Protein AF-A0A2P6RPQ6-F1 (afdb_monomer)

Foldseek 3Di:
DDDDPDCPPLVVPQDPVNLVLQLVVLVPDPFAPDSPQKDWAWDDDDPFKTKTWIWGQGPVNPDTAIKMKIFGDPPCVVPDDPVLVVLQVQLCLVVVNDWHFSADDPGTTITHDDPDDDDDPVLCPPPVSVVVVVVSVVVVVPDPGPDDPDDDDPD

Organism: Rosa chinensis (NCBI:txid74649)

InterPro domains:
  IPR011009 Protein kinase-like domain superfamily [SSF56112] (11-148)

Structure (mmCIF, N/CA/C/O backbone):
data_AF-A0A2P6RPQ6-F1
#
_entry.id   AF-A0A2P6RPQ6-F1
#
loop_
_atom_site.group_PDB
_atom_site.id
_atom_site.type_symbol
_atom_site.label_atom_id
_atom_site.label_alt_id
_atom_site.label_comp_id
_atom_site.label_asym_id
_atom_site.label_entity_id
_atom_site.label_seq_id
_atom_site.pdbx_PDB_ins_code
_atom_site.Cartn_x
_atom_site.Cartn_y
_atom_site.Cartn_z
_atom_site.occupancy
_atom_site.B_iso_or_equiv
_atom_site.auth_seq_id
_atom_site.auth_comp_id
_atom_site.auth_asym_id
_atom_site.auth_atom_id
_atom_site.pdbx_PDB_model_num
ATOM 1 N N . MET A 1 1 ? 6.030 -28.307 32.147 1.00 33.81 1 MET A N 1
ATOM 2 C CA . MET A 1 1 ? 5.892 -26.840 32.269 1.00 33.81 1 MET A CA 1
ATOM 3 C C . MET A 1 1 ? 6.563 -26.222 31.054 1.00 33.81 1 MET A C 1
ATOM 5 O O . MET A 1 1 ? 7.776 -26.083 31.042 1.00 33.81 1 MET A O 1
ATOM 9 N N . GLY A 1 2 ? 5.801 -26.020 29.977 1.00 34.59 2 GLY A N 1
ATOM 10 C CA . GLY A 1 2 ? 6.305 -25.429 28.736 1.00 34.59 2 GLY A CA 1
ATOM 11 C C . GLY A 1 2 ? 6.221 -23.913 28.833 1.00 34.59 2 GLY A C 1
ATOM 12 O O . GLY A 1 2 ? 5.172 -23.387 29.195 1.00 34.59 2 GLY A O 1
ATOM 13 N N . ALA A 1 3 ? 7.338 -23.238 28.580 1.00 37.66 3 ALA A N 1
ATOM 14 C CA . ALA A 1 3 ? 7.451 -21.792 28.646 1.00 37.66 3 ALA A 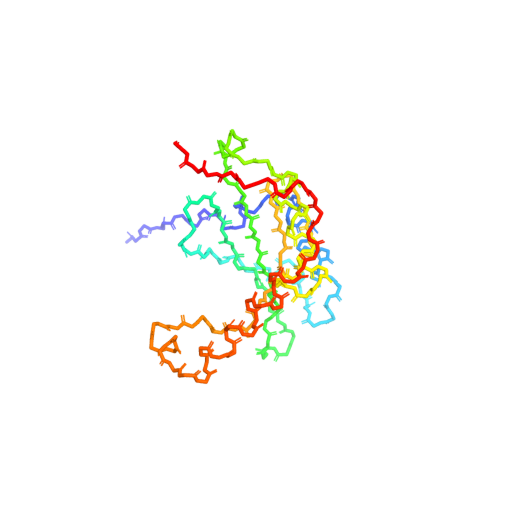CA 1
ATOM 15 C C . ALA A 1 3 ? 6.458 -21.121 27.683 1.00 37.66 3 ALA A C 1
ATOM 17 O O . ALA A 1 3 ? 6.487 -21.363 26.476 1.00 37.66 3 ALA A O 1
ATOM 18 N N . MET A 1 4 ? 5.592 -20.270 28.238 1.00 40.34 4 MET A N 1
ATOM 19 C CA . MET A 1 4 ? 4.823 -19.291 27.481 1.00 40.34 4 MET A CA 1
ATOM 20 C C . MET A 1 4 ? 5.811 -18.283 26.898 1.00 40.34 4 MET A C 1
ATOM 22 O O . MET A 1 4 ? 6.351 -17.441 27.613 1.00 40.34 4 MET A O 1
ATOM 26 N N . VAL A 1 5 ? 6.095 -18.395 25.603 1.00 35.94 5 VAL A N 1
ATOM 27 C CA . VAL A 1 5 ? 6.778 -17.325 24.879 1.00 35.94 5 VAL A CA 1
ATOM 28 C C . VAL A 1 5 ? 5.739 -16.231 24.673 1.00 35.94 5 VAL A C 1
ATOM 30 O O . VAL A 1 5 ? 4.792 -16.412 23.910 1.00 35.94 5 VAL A O 1
ATOM 33 N N . ASN A 1 6 ? 5.899 -15.147 25.434 1.00 34.94 6 ASN A N 1
ATOM 34 C CA . ASN A 1 6 ? 5.069 -13.948 25.433 1.00 34.94 6 ASN A CA 1
ATOM 35 C C . ASN A 1 6 ? 4.595 -13.574 24.024 1.00 34.94 6 ASN A C 1
ATOM 37 O O . ASN A 1 6 ? 5.398 -13.220 23.157 1.00 34.94 6 ASN A O 1
ATOM 41 N N . SER A 1 7 ? 3.275 -13.575 23.833 1.00 40.56 7 SER A N 1
ATOM 42 C CA . SER A 1 7 ? 2.623 -12.717 22.855 1.00 40.56 7 SER A CA 1
ATOM 4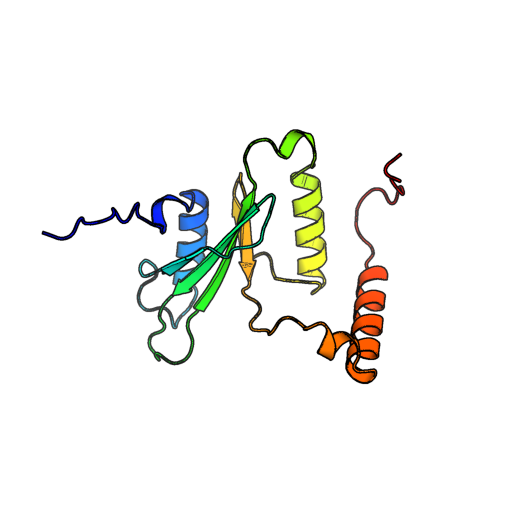3 C C . SER A 1 7 ? 2.869 -11.272 23.287 1.00 40.56 7 SER A C 1
ATOM 45 O O . SER A 1 7 ? 2.058 -10.680 23.991 1.00 40.56 7 SER A O 1
ATOM 47 N N . ILE A 1 8 ? 4.018 -10.705 22.919 1.00 43.06 8 ILE A N 1
ATOM 48 C CA . ILE A 1 8 ? 4.088 -9.251 22.770 1.00 43.06 8 ILE A CA 1
ATOM 49 C C . ILE A 1 8 ? 2.986 -8.945 21.761 1.00 43.06 8 ILE A C 1
ATOM 51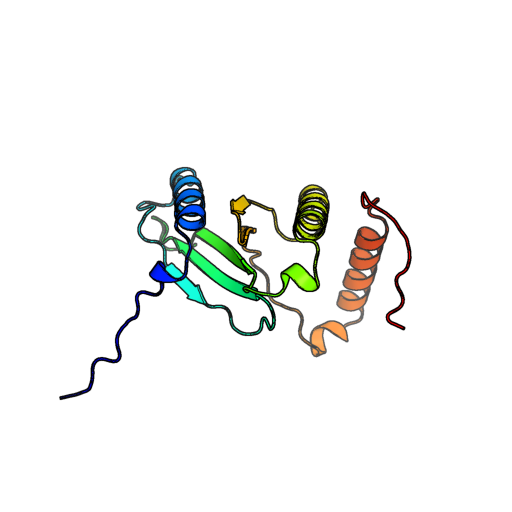 O O . ILE A 1 8 ? 3.027 -9.473 20.642 1.00 43.06 8 ILE A O 1
ATOM 55 N N . ASP A 1 9 ? 1.944 -8.264 22.226 1.00 53.91 9 ASP A N 1
ATOM 56 C CA . ASP A 1 9 ? 0.683 -8.146 21.518 1.00 53.91 9 ASP A CA 1
ATOM 57 C C . ASP A 1 9 ? 0.986 -7.567 20.136 1.00 53.91 9 ASP A C 1
ATOM 59 O O . ASP A 1 9 ? 1.575 -6.495 20.009 1.00 53.91 9 ASP A O 1
ATOM 63 N N . LYS A 1 10 ? 0.707 -8.316 19.064 1.00 53.38 10 LYS A N 1
ATOM 64 C CA . LYS A 1 10 ? 1.073 -7.871 17.703 1.00 53.38 10 LYS A CA 1
ATOM 65 C C . LYS A 1 10 ? 0.371 -6.559 17.346 1.00 53.38 10 LYS A C 1
ATOM 67 O O . LYS A 1 10 ? 0.830 -5.854 16.450 1.00 53.38 10 LYS A O 1
ATOM 72 N N . ASP A 1 11 ? -0.707 -6.254 18.063 1.00 60.78 11 ASP A N 1
ATOM 73 C CA . ASP A 1 11 ? -1.439 -5.001 18.012 1.00 60.78 11 ASP A CA 1
ATOM 74 C C . ASP A 1 11 ? -0.624 -3.798 18.536 1.00 60.78 11 ASP A C 1
ATOM 76 O O . ASP A 1 11 ? -0.804 -2.684 18.050 1.00 60.78 11 ASP A O 1
ATOM 80 N N . ASP A 1 12 ? 0.342 -3.982 19.442 1.00 70.50 12 ASP A N 1
ATOM 81 C CA . ASP A 1 12 ? 1.170 -2.882 19.979 1.00 70.50 12 ASP A CA 1
ATOM 82 C C . ASP A 1 12 ? 2.153 -2.304 18.951 1.00 70.50 12 ASP A C 1
ATOM 84 O O . ASP A 1 12 ? 2.683 -1.209 19.130 1.00 70.50 12 ASP A O 1
ATOM 88 N N . ARG A 1 13 ? 2.391 -3.017 17.843 1.00 81.62 13 ARG A N 1
ATOM 89 C CA . ARG A 1 13 ? 3.275 -2.555 16.760 1.00 81.62 13 ARG A CA 1
ATOM 90 C C . ARG A 1 13 ? 2.594 -1.602 15.785 1.00 81.62 13 ARG A C 1
ATOM 92 O O . ARG A 1 13 ? 3.278 -0.997 14.965 1.00 81.62 13 ARG A O 1
ATOM 99 N N . ILE A 1 14 ? 1.268 -1.485 15.839 1.00 88.88 14 ILE A N 1
ATOM 100 C CA . ILE A 1 14 ? 0.516 -0.556 14.998 1.00 88.88 14 ILE A CA 1
ATOM 101 C C . ILE A 1 14 ? 0.333 0.756 15.778 1.00 88.88 14 ILE A C 1
ATOM 103 O O . ILE A 1 14 ? -0.299 0.739 16.835 1.00 88.88 14 ILE A O 1
ATOM 107 N N . PRO A 1 15 ? 0.850 1.900 15.283 1.00 90.69 15 PRO A N 1
ATOM 108 C CA . PRO A 1 15 ? 0.689 3.192 15.942 1.00 90.69 15 PRO A CA 1
ATOM 109 C C . PRO A 1 15 ? -0.781 3.549 16.159 1.00 90.69 15 PRO A C 1
ATOM 111 O O . PRO A 1 15 ? -1.649 3.171 15.366 1.00 90.69 15 PRO A O 1
ATOM 114 N N . LYS A 1 16 ? -1.064 4.320 17.210 1.00 92.00 16 LYS A N 1
ATOM 115 C CA . LYS A 1 16 ? -2.430 4.713 17.578 1.00 92.00 16 LYS A CA 1
ATOM 116 C C . LYS A 1 16 ? -3.162 5.398 16.419 1.00 92.00 16 LYS A C 1
ATOM 118 O O . LYS A 1 16 ? -4.307 5.064 16.135 1.00 92.00 16 LYS A O 1
ATOM 123 N N . GLU A 1 17 ? -2.482 6.287 15.708 1.00 92.75 17 GLU A N 1
ATOM 124 C CA . GLU A 1 17 ? -3.003 7.020 14.553 1.00 92.75 17 GLU A CA 1
ATOM 125 C C . GLU A 1 17 ? -3.401 6.067 13.418 1.00 92.75 17 GLU A C 1
ATOM 127 O O . GLU A 1 17 ? -4.425 6.248 12.760 1.00 92.75 17 GLU A O 1
ATOM 132 N N . ALA A 1 18 ? -2.618 5.004 13.207 1.00 94.00 18 ALA A N 1
ATOM 133 C CA . ALA A 1 18 ? -2.962 3.968 12.244 1.00 94.00 18 ALA A CA 1
ATOM 134 C C . ALA A 1 18 ? -4.193 3.176 12.712 1.00 94.00 18 ALA A C 1
ATOM 136 O O . ALA A 1 18 ? -5.094 2.944 11.908 1.00 94.00 18 ALA A O 1
ATOM 137 N N . LYS A 1 19 ? -4.295 2.825 14.004 1.00 93.31 19 LYS A N 1
ATOM 138 C CA . LYS A 1 19 ? -5.484 2.149 14.561 1.00 93.31 19 LYS A CA 1
ATOM 139 C C . LYS A 1 19 ? -6.760 2.974 14.379 1.00 93.31 19 LYS A C 1
ATOM 141 O O . LYS A 1 19 ? -7.781 2.411 13.997 1.00 93.31 19 LYS A O 1
ATOM 146 N N . GLU A 1 20 ? -6.704 4.289 14.575 1.00 94.12 20 GLU A N 1
ATOM 147 C CA . GLU A 1 20 ? -7.847 5.192 14.363 1.00 94.12 20 GLU A CA 1
ATOM 148 C C . GLU A 1 20 ? -8.329 5.173 12.901 1.00 94.12 20 GLU A C 1
ATOM 150 O O . GLU A 1 20 ? -9.531 5.074 12.632 1.00 94.12 20 GLU A O 1
ATOM 155 N N . ILE A 1 21 ? -7.398 5.180 11.939 1.00 95.75 21 ILE A N 1
ATOM 156 C CA . ILE A 1 21 ? -7.716 5.041 10.509 1.00 95.75 21 ILE A CA 1
ATOM 157 C C . ILE A 1 21 ? -8.349 3.674 10.228 1.00 95.75 21 ILE A C 1
ATOM 159 O O . ILE A 1 21 ? -9.380 3.597 9.560 1.00 95.75 21 ILE A O 1
ATOM 163 N N . LEU A 1 22 ? -7.754 2.596 10.741 1.00 95.31 22 LEU A N 1
ATOM 164 C CA . LEU A 1 22 ? -8.234 1.226 10.544 1.00 95.31 22 LEU A CA 1
ATOM 165 C C . LEU A 1 22 ? -9.652 1.040 11.105 1.00 95.31 22 LEU A C 1
ATOM 167 O O . LEU A 1 22 ? -10.506 0.474 10.425 1.00 95.31 22 LEU A O 1
ATOM 171 N N . GLN A 1 23 ? -9.930 1.577 12.293 1.00 93.50 23 GLN A N 1
ATOM 172 C CA . GLN A 1 23 ? -11.265 1.571 12.894 1.00 93.50 23 GLN A CA 1
ATOM 173 C C . GLN A 1 23 ? -12.270 2.359 12.045 1.00 93.50 23 GLN A C 1
ATOM 175 O O . GLN A 1 23 ? -13.361 1.862 11.773 1.00 93.50 23 GLN A O 1
ATOM 180 N N . SER A 1 24 ? -11.898 3.554 11.574 1.00 94.50 24 SER A N 1
ATOM 181 C CA . SER A 1 24 ? -12.737 4.385 10.696 1.00 94.50 24 SER A CA 1
ATOM 182 C C . SER A 1 24 ? -13.034 3.726 9.342 1.00 94.50 24 SER A C 1
ATOM 184 O O . SER A 1 24 ? -14.095 3.944 8.758 1.00 94.50 24 SER A O 1
ATOM 186 N N . LEU A 1 25 ? -12.111 2.916 8.816 1.00 94.06 25 LEU A N 1
ATOM 187 C CA . LEU A 1 25 ? -12.338 2.124 7.605 1.00 94.06 25 LEU A CA 1
ATOM 188 C C . LEU A 1 25 ? -13.280 0.950 7.878 1.00 94.06 25 LEU A C 1
ATOM 190 O O . LEU A 1 25 ? -14.232 0.745 7.128 1.00 94.06 25 LEU A O 1
ATOM 194 N N . ALA A 1 26 ? -13.042 0.217 8.966 1.00 91.81 26 ALA A N 1
ATOM 195 C CA . ALA A 1 26 ? -13.831 -0.951 9.330 1.00 91.81 26 ALA A CA 1
ATOM 196 C C . ALA A 1 26 ? -15.304 -0.609 9.591 1.00 91.81 26 ALA A C 1
ATOM 198 O O . ALA A 1 26 ? -16.184 -1.334 9.138 1.00 91.81 26 ALA A O 1
ATOM 199 N N . THR A 1 27 ? -15.586 0.525 10.239 1.00 92.31 27 THR A N 1
ATOM 200 C CA . THR A 1 27 ? -16.960 0.987 10.512 1.00 92.31 27 THR A CA 1
ATOM 201 C C . THR A 1 27 ? -17.735 1.385 9.256 1.00 92.31 27 THR A C 1
ATOM 203 O O . THR A 1 27 ? -18.963 1.407 9.282 1.00 92.31 27 THR A O 1
ATOM 206 N N . LYS A 1 28 ? -17.049 1.685 8.145 1.00 91.69 28 LYS A N 1
ATOM 207 C CA . LYS A 1 28 ? -17.684 1.990 6.851 1.00 91.69 28 LYS A CA 1
ATOM 208 C C . LYS A 1 28 ? -18.056 0.738 6.059 1.00 91.69 28 LYS A C 1
ATOM 210 O O . LYS A 1 28 ? -18.783 0.847 5.075 1.00 91.69 28 LYS A O 1
ATOM 215 N N . TRP A 1 29 ? -17.542 -0.435 6.427 1.00 89.50 29 TRP A N 1
ATOM 216 C CA . TRP A 1 29 ? -17.853 -1.680 5.734 1.00 89.50 29 TRP A CA 1
ATOM 217 C C . TRP A 1 29 ? -19.033 -2.386 6.393 1.00 89.50 29 TRP A C 1
ATOM 219 O O . TRP A 1 29 ? -18.915 -2.922 7.488 1.00 89.50 29 TRP A O 1
ATOM 229 N N . GLU A 1 30 ? -20.146 -2.473 5.669 1.00 85.88 30 GLU A N 1
ATOM 230 C CA . GLU A 1 30 ? -21.390 -3.107 6.135 1.00 85.88 30 GLU A CA 1
ATOM 231 C C . GLU A 1 30 ? -21.216 -4.573 6.564 1.00 85.88 30 GLU A C 1
ATOM 233 O O . GLU A 1 30 ? -21.966 -5.084 7.389 1.00 85.88 30 GLU A O 1
ATOM 238 N N . ASN A 1 31 ? -20.223 -5.267 6.001 1.00 86.44 31 ASN A N 1
ATOM 239 C CA . ASN A 1 31 ? -19.982 -6.685 6.248 1.00 86.44 31 ASN A CA 1
ATOM 240 C C . ASN A 1 31 ? -18.957 -6.973 7.356 1.00 86.44 31 ASN A C 1
ATOM 242 O O . ASN A 1 31 ? -18.624 -8.141 7.563 1.00 86.44 31 ASN A O 1
ATOM 246 N N . VAL A 1 32 ? -18.451 -5.953 8.057 1.00 86.31 32 VAL A N 1
ATOM 247 C CA . VAL A 1 32 ? -17.596 -6.123 9.241 1.00 86.31 32 VAL A CA 1
ATOM 248 C C . VAL A 1 32 ? -18.456 -5.971 10.491 1.00 86.31 32 VAL A C 1
ATOM 250 O O . VAL A 1 32 ? -18.931 -4.885 10.798 1.00 86.31 32 VAL A O 1
ATOM 253 N N . GLY A 1 33 ? -18.672 -7.080 11.205 1.00 81.50 33 GLY A N 1
ATOM 254 C CA . GLY A 1 33 ? -19.518 -7.093 12.405 1.00 81.50 33 GLY A CA 1
ATOM 255 C C . GLY A 1 33 ? -18.855 -6.459 13.630 1.00 81.50 33 GLY A C 1
ATOM 256 O O . GLY A 1 33 ? -19.534 -5.832 14.435 1.00 81.50 33 GLY A O 1
ATOM 257 N N . ASP A 1 34 ? -17.534 -6.598 13.751 1.00 85.69 34 ASP A N 1
ATOM 258 C CA . ASP A 1 34 ? -16.738 -6.011 14.828 1.00 85.69 34 ASP A CA 1
ATOM 259 C C . ASP A 1 34 ? -15.519 -5.294 14.236 1.00 85.69 34 ASP A C 1
ATOM 261 O O . ASP A 1 34 ? -14.611 -5.919 13.681 1.00 85.69 34 ASP A O 1
ATOM 265 N N . SER A 1 35 ? -15.506 -3.963 14.344 1.00 85.88 35 SER A N 1
ATOM 266 C CA . SER A 1 35 ? -14.419 -3.119 13.841 1.00 85.88 35 SER A CA 1
ATOM 267 C C . SER A 1 35 ? -13.124 -3.264 14.646 1.00 85.88 35 SER A C 1
ATOM 269 O O . SER A 1 35 ? -12.054 -2.915 14.142 1.00 85.88 35 SER A O 1
ATOM 271 N N . THR A 1 36 ? -13.206 -3.801 15.866 1.00 85.38 36 THR A N 1
ATOM 272 C CA . THR A 1 36 ? -12.075 -4.000 16.780 1.00 85.38 36 THR A CA 1
ATOM 273 C C . THR A 1 36 ? -11.435 -5.382 16.645 1.00 85.38 36 THR A C 1
ATOM 275 O O . THR A 1 36 ? -10.270 -5.541 16.999 1.00 85.38 36 THR A O 1
ATOM 278 N N . ALA A 1 37 ? -12.131 -6.354 16.042 1.00 86.25 37 ALA A N 1
ATOM 279 C CA . ALA A 1 37 ? -11.648 -7.717 15.793 1.00 86.25 37 ALA A CA 1
ATOM 280 C C . ALA A 1 37 ? -10.629 -7.810 14.634 1.00 86.25 37 ALA A C 1
ATOM 282 O O . ALA A 1 37 ? -10.693 -8.711 13.790 1.00 86.25 37 ALA A O 1
ATOM 283 N N . LEU A 1 38 ? -9.697 -6.859 14.565 1.00 88.44 38 LEU A N 1
ATOM 284 C CA . LEU A 1 38 ? -8.664 -6.803 13.540 1.00 88.44 38 LEU A CA 1
ATOM 285 C C . LEU A 1 38 ? -7.538 -7.806 13.831 1.00 88.44 38 LEU A C 1
ATOM 287 O O . LEU A 1 38 ? -7.095 -7.980 14.962 1.00 88.44 38 LEU A O 1
ATOM 291 N N . GLN A 1 39 ? -7.045 -8.464 12.789 1.00 90.81 39 GLN A N 1
ATOM 292 C CA . GLN A 1 39 ? -5.911 -9.380 12.858 1.00 90.81 39 GLN A CA 1
ATOM 293 C C . GLN A 1 39 ? -4.700 -8.731 12.196 1.00 90.81 39 GLN A C 1
ATOM 295 O O . GLN A 1 39 ? -4.762 -8.375 11.019 1.00 90.81 39 GLN A O 1
ATOM 300 N N . VAL A 1 40 ? -3.595 -8.624 12.935 1.00 92.31 40 VAL A N 1
ATOM 301 C CA . VAL A 1 40 ? -2.335 -8.040 12.453 1.00 92.31 40 VAL A CA 1
ATOM 302 C C . VAL A 1 40 ? -1.374 -9.144 12.010 1.00 92.31 40 VAL A C 1
ATOM 304 O O . VAL A 1 40 ? -0.939 -9.975 12.815 1.00 92.31 40 VAL A O 1
ATOM 307 N N . ILE A 1 41 ? -1.012 -9.153 10.727 1.00 91.56 41 ILE A N 1
ATOM 308 C CA . ILE A 1 41 ? -0.138 -10.167 10.128 1.00 91.56 41 ILE A CA 1
ATOM 309 C C . ILE A 1 41 ? 1.102 -9.483 9.537 1.00 91.56 41 ILE A C 1
ATOM 311 O O . ILE A 1 41 ? 1.003 -8.826 8.502 1.00 91.56 41 ILE A O 1
ATOM 315 N N . PRO A 1 42 ? 2.289 -9.639 10.150 1.00 89.94 42 PRO A N 1
ATOM 316 C CA . PRO A 1 42 ? 3.526 -9.096 9.598 1.00 89.94 42 PRO A CA 1
ATOM 317 C C . PRO A 1 42 ? 3.885 -9.757 8.262 1.00 89.94 42 PRO A C 1
ATOM 319 O O . PRO A 1 42 ? 3.944 -10.987 8.169 1.00 89.94 42 PRO A O 1
ATOM 322 N N . LEU A 1 43 ? 4.186 -8.946 7.250 1.00 86.69 43 LEU A N 1
ATOM 323 C CA . LEU A 1 43 ? 4.717 -9.394 5.967 1.00 86.69 43 LEU A CA 1
ATOM 324 C C . LEU A 1 43 ? 6.246 -9.272 5.989 1.00 86.69 43 LEU A C 1
ATOM 326 O O . LEU A 1 43 ? 6.804 -8.208 6.251 1.00 86.69 43 LEU A O 1
ATOM 330 N N . LYS A 1 44 ? 6.942 -10.384 5.739 1.00 76.69 44 LYS A N 1
ATOM 331 C CA . LYS A 1 44 ? 8.412 -10.421 5.682 1.00 76.69 44 LYS A CA 1
ATOM 332 C C . LYS A 1 44 ? 8.911 -9.951 4.312 1.00 76.69 44 LYS A C 1
ATOM 334 O O . LYS A 1 44 ? 8.233 -10.164 3.312 1.00 76.69 44 LYS A O 1
ATOM 339 N N . GLY A 1 45 ? 10.128 -9.403 4.263 1.00 65.06 45 GLY A N 1
ATOM 340 C CA . GLY A 1 45 ? 10.850 -9.143 3.007 1.00 65.06 45 GLY A CA 1
ATOM 341 C C . GLY A 1 45 ? 11.070 -7.672 2.647 1.00 65.06 45 GLY A C 1
ATOM 342 O O . GLY A 1 45 ? 11.653 -7.396 1.604 1.00 65.06 45 GLY A O 1
ATOM 343 N N . ALA A 1 46 ? 10.654 -6.729 3.492 1.00 59.69 46 ALA A N 1
ATOM 344 C CA . ALA A 1 46 ? 10.989 -5.318 3.325 1.00 59.69 46 ALA A CA 1
ATOM 345 C C . ALA A 1 46 ? 12.265 -4.976 4.119 1.00 59.69 46 ALA A C 1
ATOM 347 O O . ALA A 1 46 ? 12.373 -5.330 5.290 1.00 59.69 46 ALA A O 1
ATOM 348 N N . MET A 1 47 ? 13.242 -4.329 3.470 1.00 59.22 47 MET A N 1
ATOM 349 C CA . MET A 1 47 ? 14.523 -3.966 4.104 1.00 59.22 47 MET A CA 1
ATOM 350 C C . MET A 1 47 ? 14.445 -2.653 4.898 1.00 59.22 47 MET A C 1
ATOM 352 O O . MET A 1 47 ? 15.140 -2.505 5.894 1.00 59.22 47 MET A O 1
ATOM 356 N N . THR A 1 48 ? 13.606 -1.711 4.461 1.00 65.12 48 THR A N 1
ATOM 357 C CA . THR A 1 48 ? 13.526 -0.338 5.002 1.00 65.12 48 THR A CA 1
ATOM 358 C C . THR A 1 48 ? 12.191 -0.009 5.675 1.00 65.12 48 THR A C 1
ATOM 360 O O . THR A 1 48 ? 12.078 1.010 6.351 1.00 65.12 48 THR A O 1
ATOM 36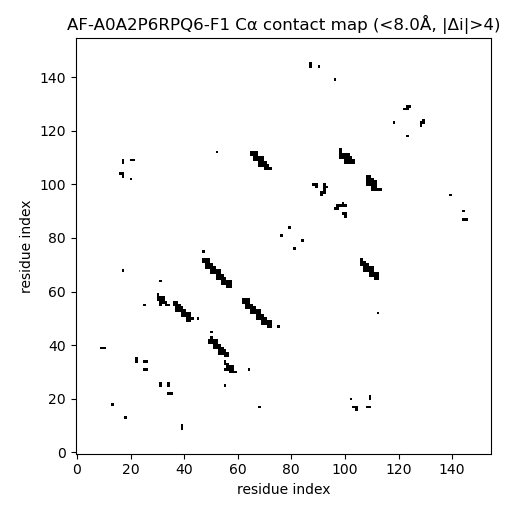3 N N . ASN A 1 49 ? 11.183 -0.868 5.496 1.00 75.38 49 ASN A N 1
ATOM 364 C CA . ASN A 1 49 ? 9.803 -0.637 5.917 1.00 75.38 49 ASN A CA 1
ATOM 365 C C . ASN A 1 49 ? 9.275 -1.839 6.696 1.00 75.38 49 ASN A C 1
ATOM 367 O O . ASN A 1 49 ? 9.555 -2.981 6.338 1.00 75.38 49 ASN A O 1
ATOM 371 N N . GLU A 1 50 ? 8.425 -1.599 7.686 1.00 87.44 50 GLU A N 1
ATOM 372 C CA . GLU A 1 50 ? 7.596 -2.643 8.277 1.00 87.44 50 GLU A CA 1
ATOM 373 C C . GLU A 1 50 ? 6.249 -2.671 7.558 1.00 87.44 50 GLU A C 1
ATOM 375 O O . GLU A 1 50 ? 5.596 -1.642 7.379 1.00 87.44 50 GLU A O 1
ATOM 380 N N . VAL A 1 51 ? 5.836 -3.851 7.100 1.00 90.75 51 VAL A N 1
ATOM 381 C CA . VAL A 1 51 ? 4.597 -4.018 6.337 1.00 90.75 51 VAL A CA 1
ATOM 382 C C . VAL A 1 51 ? 3.718 -5.038 7.040 1.00 90.75 51 VAL A C 1
ATOM 384 O O . VAL A 1 51 ? 4.170 -6.132 7.374 1.00 90.75 51 VAL A O 1
ATOM 387 N N . PHE A 1 52 ? 2.452 -4.691 7.240 1.00 92.94 52 PHE A N 1
ATOM 388 C CA . PHE A 1 52 ? 1.465 -5.532 7.903 1.00 92.94 52 PHE A CA 1
ATOM 389 C C . PHE A 1 52 ? 0.230 -5.690 7.018 1.00 92.94 52 PHE A C 1
ATOM 391 O O . PHE A 1 52 ? -0.311 -4.710 6.515 1.00 92.94 52 PHE A O 1
ATOM 398 N N . GLU A 1 53 ? -0.242 -6.921 6.847 1.00 93.94 53 GLU A N 1
ATOM 399 C CA . GLU A 1 53 ? -1.592 -7.205 6.363 1.00 93.94 53 GLU A CA 1
ATOM 400 C C . GLU A 1 53 ? -2.544 -7.134 7.564 1.00 93.94 53 GLU A C 1
ATOM 402 O O . GLU A 1 53 ? -2.335 -7.820 8.568 1.00 93.94 53 GLU A O 1
ATOM 407 N N . ILE A 1 54 ? -3.584 -6.307 7.464 1.00 94.50 54 ILE A N 1
ATOM 408 C CA . ILE A 1 54 ? -4.645 -6.207 8.470 1.00 94.50 54 ILE A CA 1
ATOM 409 C C . ILE A 1 54 ? -5.896 -6.873 7.917 1.00 94.50 54 ILE A C 1
ATOM 411 O O . ILE A 1 54 ? -6.283 -6.591 6.780 1.00 94.50 54 ILE A O 1
ATOM 415 N N . LYS A 1 55 ? -6.527 -7.750 8.704 1.00 93.12 55 LYS A N 1
ATOM 416 C CA . LYS A 1 55 ? -7.755 -8.460 8.315 1.00 93.12 55 LYS A CA 1
ATOM 417 C C . LYS A 1 55 ? -8.875 -8.234 9.309 1.00 93.12 55 LYS A C 1
ATOM 419 O O . LYS A 1 55 ? -8.633 -8.304 10.507 1.00 93.12 55 LYS A O 1
ATOM 424 N N . TRP A 1 56 ? -10.098 -8.115 8.809 1.00 92.38 56 TRP A N 1
ATOM 425 C CA . TRP A 1 56 ? -11.307 -8.240 9.620 1.00 92.38 56 TRP A CA 1
ATOM 426 C C . TRP A 1 56 ? -12.120 -9.455 9.182 1.00 92.38 56 TRP A C 1
ATOM 428 O O . TRP A 1 56 ? -12.287 -9.670 7.970 1.00 92.38 56 TRP A O 1
ATOM 438 N N . PRO A 1 57 ? -12.643 -10.243 10.137 1.00 88.38 57 PRO A N 1
ATOM 439 C CA . PRO A 1 57 ? -13.636 -11.254 9.830 1.00 88.38 57 PRO A CA 1
ATOM 440 C C . PRO A 1 57 ? -14.902 -10.575 9.304 1.00 88.38 57 PRO A C 1
ATOM 442 O O . PRO A 1 57 ? -15.290 -9.498 9.760 1.00 88.38 57 PRO A O 1
ATOM 445 N N . THR A 1 58 ? -15.545 -11.210 8.331 1.00 85.62 58 THR A N 1
ATOM 446 C CA . THR A 1 58 ? -16.824 -10.740 7.799 1.00 85.62 58 THR A CA 1
ATOM 447 C C . THR A 1 58 ? -17.950 -11.651 8.241 1.00 85.62 58 THR A C 1
ATOM 449 O O . THR A 1 58 ? -17.744 -12.839 8.494 1.00 85.62 58 THR A O 1
ATOM 452 N N . SER A 1 59 ? -19.152 -11.086 8.337 1.00 78.81 59 SER A N 1
ATOM 453 C CA . SER A 1 59 ? -20.352 -11.790 8.802 1.00 78.81 59 SER A CA 1
ATOM 454 C C . SER A 1 59 ? -20.712 -13.016 7.957 1.00 78.81 59 SER A C 1
ATOM 456 O O . SER A 1 59 ? -21.323 -13.948 8.471 1.00 78.81 59 SER A O 1
ATOM 458 N N . THR A 1 60 ? -20.308 -13.047 6.685 1.00 72.62 60 THR A N 1
ATOM 459 C CA . THR A 1 60 ? -20.569 -14.162 5.765 1.00 72.62 60 THR A CA 1
ATOM 460 C C . THR A 1 60 ? -19.494 -15.249 5.791 1.00 72.62 60 THR A C 1
ATOM 462 O O . THR A 1 60 ? -19.687 -16.295 5.185 1.00 72.62 60 THR A O 1
ATOM 465 N N . GLY A 1 61 ? -18.354 -15.033 6.460 1.00 66.38 61 GLY A N 1
ATOM 466 C CA . GLY A 1 61 ? -17.264 -16.014 6.570 1.00 66.38 61 GLY A CA 1
ATOM 467 C C . GLY A 1 61 ? -16.474 -16.298 5.280 1.00 66.38 61 GLY A C 1
ATOM 468 O O . GLY A 1 61 ? -15.413 -16.912 5.353 1.00 66.38 61 GLY A O 1
ATOM 469 N N . GLU A 1 62 ? -16.938 -15.836 4.115 1.00 64.00 62 GLU A N 1
ATOM 470 C CA . GLU A 1 62 ? -16.345 -16.175 2.810 1.00 64.00 62 GLU A CA 1
ATOM 471 C C . GLU A 1 62 ? -15.170 -15.272 2.403 1.00 64.00 62 GLU A C 1
ATOM 473 O O . GLU A 1 62 ? -14.207 -15.744 1.798 1.00 64.00 62 GLU A O 1
ATOM 478 N N . VAL A 1 63 ? -15.208 -13.973 2.732 1.00 75.62 63 VAL A N 1
ATOM 479 C CA . VAL A 1 63 ? -14.190 -13.001 2.288 1.00 75.62 63 VAL A CA 1
ATOM 480 C C . VAL A 1 63 ? -13.841 -12.050 3.423 1.00 75.62 63 VAL A C 1
ATOM 482 O O . VAL A 1 63 ? -14.665 -11.225 3.801 1.00 75.62 63 VAL A O 1
ATOM 485 N N . SER A 1 64 ? -12.620 -12.123 3.961 1.00 83.75 64 SER A N 1
ATOM 486 C CA . SER A 1 64 ? -12.135 -11.125 4.931 1.00 83.75 64 SER A CA 1
ATOM 487 C C . SER A 1 64 ? -11.929 -9.766 4.260 1.00 83.75 64 SER A C 1
ATOM 489 O O . SER A 1 64 ? -11.474 -9.693 3.117 1.00 83.75 64 SER A O 1
ATOM 491 N N . ARG A 1 65 ? -12.233 -8.673 4.970 1.00 91.75 65 ARG A N 1
ATOM 492 C CA . ARG A 1 65 ? -11.795 -7.335 4.544 1.00 91.75 65 ARG A CA 1
ATOM 493 C C . ARG A 1 65 ? -10.324 -7.184 4.881 1.00 91.75 65 ARG A C 1
ATOM 495 O O . ARG A 1 65 ? -9.907 -7.585 5.966 1.00 91.75 65 ARG A O 1
ATOM 502 N N . LYS A 1 66 ? -9.552 -6.624 3.953 1.00 94.44 66 LYS A N 1
ATOM 503 C CA . LYS A 1 66 ? -8.100 -6.536 4.075 1.00 94.44 66 LYS A CA 1
ATOM 504 C C . LYS A 1 66 ? -7.574 -5.175 3.668 1.00 94.44 66 LYS A C 1
ATOM 506 O O . LYS A 1 66 ? -8.045 -4.601 2.686 1.00 94.44 66 LYS A O 1
ATOM 511 N N . VAL A 1 67 ? -6.552 -4.720 4.379 1.00 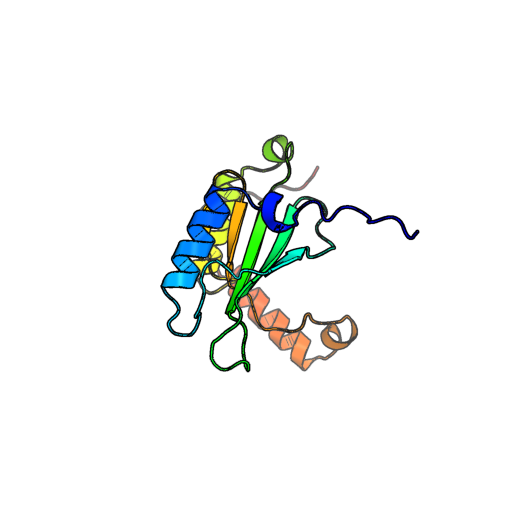96.12 67 VAL A N 1
ATOM 512 C CA . VAL A 1 67 ? -5.728 -3.562 4.008 1.00 96.12 67 VAL A CA 1
ATOM 513 C C . VAL A 1 67 ? -4.265 -3.854 4.311 1.00 96.12 67 VAL A C 1
ATOM 515 O O . VAL A 1 67 ? -3.945 -4.823 5.006 1.00 96.12 67 VAL A O 1
ATOM 518 N N . VAL A 1 68 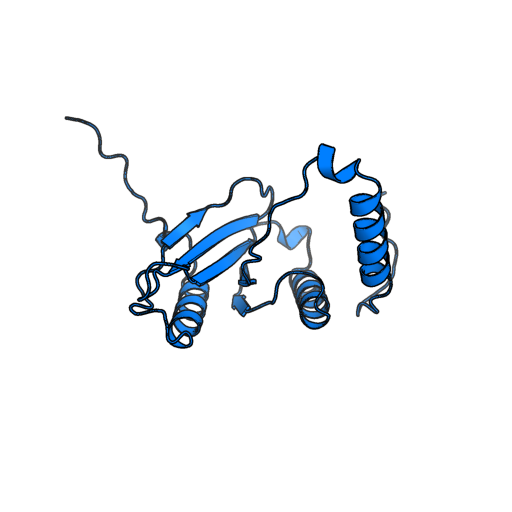? -3.377 -3.010 3.797 1.00 95.25 68 VAL A N 1
ATOM 519 C CA . VAL A 1 68 ? -1.950 -3.048 4.112 1.00 95.25 68 VAL A CA 1
ATOM 520 C C . VAL A 1 68 ? -1.588 -1.808 4.917 1.00 95.25 68 VAL A C 1
ATOM 522 O O . VAL A 1 68 ? -1.921 -0.693 4.533 1.00 95.25 68 VAL A O 1
ATOM 525 N N . VAL A 1 69 ? -0.887 -1.993 6.029 1.00 94.38 69 VAL A N 1
ATOM 526 C CA . VAL A 1 69 ? -0.260 -0.907 6.786 1.00 94.38 69 VAL A CA 1
ATOM 527 C C . VAL A 1 69 ? 1.230 -0.940 6.502 1.00 94.38 69 VAL A C 1
ATOM 529 O O . VAL A 1 69 ? 1.882 -1.966 6.698 1.00 94.38 69 VAL A O 1
ATOM 532 N N . ARG A 1 70 ? 1.768 0.186 6.043 1.00 92.06 70 ARG A N 1
ATOM 533 C CA . ARG A 1 70 ? 3.200 0.387 5.841 1.00 92.06 70 ARG A CA 1
ATOM 534 C C . ARG A 1 70 ? 3.699 1.415 6.839 1.00 92.06 70 ARG A C 1
ATOM 536 O O . ARG A 1 70 ? 3.197 2.536 6.850 1.00 92.06 70 ARG A O 1
ATOM 543 N N . ILE A 1 71 ? 4.685 1.028 7.636 1.00 89.06 71 ILE A N 1
ATOM 544 C CA . ILE A 1 71 ? 5.373 1.884 8.599 1.00 89.06 71 ILE A CA 1
ATOM 545 C C . ILE A 1 71 ? 6.807 2.072 8.104 1.00 89.06 71 ILE A C 1
ATOM 547 O O . ILE A 1 71 ? 7.494 1.096 7.791 1.00 89.06 71 ILE A O 1
ATOM 551 N N . TYR A 1 72 ? 7.245 3.321 7.990 1.00 82.81 72 TYR A N 1
ATOM 552 C CA . TYR A 1 72 ? 8.619 3.646 7.611 1.00 82.81 72 TYR A CA 1
ATOM 553 C C . TYR A 1 72 ? 9.523 3.538 8.845 1.00 82.81 72 TYR A C 1
ATOM 555 O O . TYR A 1 72 ? 9.135 3.982 9.925 1.00 82.81 72 TYR A O 1
ATOM 563 N N . GLY A 1 73 ? 10.716 2.954 8.701 1.00 72.75 73 GLY A N 1
ATOM 564 C CA . GLY A 1 73 ? 11.666 2.839 9.813 1.00 72.75 73 GLY A CA 1
ATOM 565 C C . GLY A 1 73 ? 12.173 4.195 10.327 1.00 72.75 73 GLY A C 1
ATOM 566 O O . GLY A 1 73 ? 12.158 5.205 9.614 1.00 72.75 73 GLY A O 1
ATOM 567 N N . GLU A 1 74 ? 12.661 4.224 11.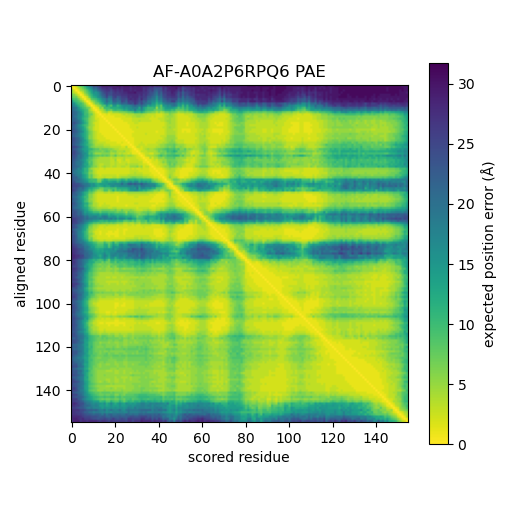568 1.00 65.81 74 GLU A N 1
ATOM 568 C CA . GLU A 1 74 ? 13.394 5.378 12.104 1.00 65.81 74 GLU A CA 1
ATOM 569 C C . GLU A 1 74 ? 14.768 5.515 11.416 1.00 65.81 74 GLU A C 1
ATOM 571 O O . GLU A 1 74 ? 15.446 4.524 11.150 1.00 65.81 74 GLU A O 1
ATOM 576 N N . GLY A 1 75 ? 15.186 6.747 11.101 1.00 58.09 75 GLY A N 1
ATOM 577 C CA . GLY A 1 75 ? 16.519 7.046 10.548 1.00 58.09 75 GLY A CA 1
ATOM 578 C C . GLY A 1 75 ? 16.655 7.030 9.017 1.00 58.09 75 GLY A C 1
ATOM 579 O O . GLY A 1 75 ? 17.668 7.497 8.503 1.00 58.09 75 GLY A O 1
ATOM 580 N N . VAL A 1 76 ? 15.640 6.586 8.264 1.00 57.34 76 VAL A N 1
ATOM 581 C CA . VAL A 1 76 ? 15.639 6.665 6.781 1.00 57.34 76 VAL A CA 1
ATOM 582 C C . VAL A 1 76 ? 15.289 8.055 6.231 1.00 57.34 76 VAL A C 1
ATOM 584 O O . VAL A 1 76 ? 15.493 8.308 5.048 1.00 57.34 76 VAL A O 1
ATOM 587 N N . GLU A 1 77 ? 14.845 8.987 7.079 1.00 57.00 77 GLU A N 1
ATOM 588 C CA . GLU A 1 77 ? 14.535 10.381 6.690 1.00 57.00 77 GLU A CA 1
ATOM 589 C C . GLU A 1 77 ? 15.753 11.166 6.205 1.00 57.00 77 GLU A C 1
ATOM 591 O O . GLU A 1 77 ? 15.616 12.124 5.455 1.00 57.00 77 GLU A O 1
ATOM 596 N N . VAL A 1 78 ? 16.955 10.740 6.602 1.00 54.47 78 VAL A N 1
ATOM 597 C CA . VAL A 1 78 ? 18.212 11.344 6.138 1.00 54.47 78 VAL A CA 1
ATOM 598 C C . VAL A 1 78 ? 18.472 11.020 4.659 1.00 54.47 78 VAL A C 1
ATOM 600 O O . VAL A 1 78 ? 19.210 11.740 3.994 1.00 54.47 78 VAL A O 1
ATOM 603 N N . PHE A 1 79 ? 17.854 9.957 4.133 1.00 56.34 79 PHE A N 1
ATOM 604 C CA . PHE A 1 79 ? 18.067 9.469 2.768 1.00 56.34 79 PHE A CA 1
ATOM 605 C C . PHE A 1 79 ? 16.867 9.689 1.836 1.00 56.34 79 PHE A C 1
ATOM 607 O O . PHE A 1 79 ? 17.054 9.693 0.620 1.00 56.34 79 PHE A O 1
ATOM 614 N N . PHE A 1 80 ? 15.652 9.873 2.370 1.00 62.84 80 PHE A N 1
ATOM 615 C CA . PHE A 1 80 ? 14.423 9.963 1.575 1.00 62.84 80 PHE A CA 1
ATOM 616 C C . PHE A 1 80 ? 13.505 11.094 2.054 1.00 62.84 80 PHE A C 1
ATOM 618 O O . PHE A 1 80 ? 13.098 11.127 3.216 1.00 62.84 80 PHE A O 1
ATOM 625 N N . ASP A 1 81 ? 13.116 11.980 1.132 1.00 74.75 81 ASP A N 1
ATOM 626 C CA . ASP A 1 81 ? 12.061 12.972 1.359 1.00 74.75 81 ASP A CA 1
ATOM 627 C C . ASP A 1 81 ? 10.694 12.264 1.393 1.00 74.75 81 ASP A C 1
ATOM 629 O O . ASP A 1 81 ? 10.130 11.887 0.357 1.00 74.75 81 ASP A O 1
ATOM 633 N N . ARG A 1 82 ? 10.169 12.065 2.609 1.00 74.06 82 ARG A N 1
ATOM 634 C CA . ARG A 1 82 ? 8.886 11.391 2.852 1.00 74.06 82 ARG A CA 1
ATOM 635 C C . ARG A 1 82 ? 7.711 12.116 2.209 1.00 74.06 82 ARG A C 1
ATOM 637 O O . ARG A 1 82 ? 6.801 11.451 1.713 1.00 74.06 82 ARG A O 1
ATOM 644 N N . ASP A 1 83 ? 7.718 13.447 2.194 1.00 77.38 83 ASP A N 1
ATOM 645 C CA . ASP A 1 83 ? 6.638 14.224 1.590 1.00 77.38 83 ASP A CA 1
ATOM 646 C C . ASP A 1 83 ? 6.614 14.007 0.080 1.00 77.38 83 ASP A C 1
ATOM 648 O O . ASP A 1 83 ? 5.542 13.820 -0.505 1.00 77.38 83 ASP A O 1
ATOM 652 N N . ASN A 1 84 ? 7.787 13.963 -0.551 1.00 79.75 84 ASN A N 1
ATOM 653 C CA . ASN A 1 84 ? 7.891 13.660 -1.970 1.00 79.75 84 ASN A CA 1
ATOM 654 C C . ASN A 1 84 ? 7.472 12.213 -2.291 1.00 79.75 84 ASN A C 1
ATOM 656 O O . ASN A 1 84 ? 6.696 11.994 -3.226 1.00 79.75 84 ASN A O 1
ATOM 660 N N . GLU A 1 85 ? 7.904 11.223 -1.501 1.00 80.06 85 GLU A N 1
ATOM 661 C CA . GLU A 1 85 ? 7.494 9.821 -1.689 1.00 80.06 85 GLU A CA 1
ATOM 662 C C . GLU A 1 85 ? 5.970 9.674 -1.583 1.00 80.06 85 GLU A C 1
ATOM 664 O O . GLU A 1 85 ? 5.319 9.060 -2.431 1.00 80.06 85 GLU A O 1
ATOM 669 N N . ILE A 1 86 ? 5.379 10.287 -0.561 1.00 81.94 86 ILE A N 1
ATOM 670 C CA . ILE A 1 86 ? 3.947 10.219 -0.289 1.00 81.94 86 ILE A CA 1
ATOM 671 C C . ILE A 1 86 ? 3.127 10.929 -1.379 1.00 81.94 86 ILE A C 1
ATOM 673 O O . ILE A 1 86 ? 2.065 10.423 -1.766 1.00 81.94 86 ILE A O 1
ATOM 677 N N . ARG A 1 87 ? 3.600 12.074 -1.892 1.00 86.12 87 ARG A N 1
ATOM 678 C CA . ARG A 1 87 ? 2.986 12.782 -3.032 1.00 86.12 87 ARG A CA 1
ATOM 679 C C . ARG A 1 87 ? 3.044 11.944 -4.302 1.00 86.12 87 ARG A C 1
ATOM 681 O O . ARG A 1 87 ? 2.024 11.796 -4.973 1.00 86.12 87 ARG A O 1
ATOM 688 N N . THR A 1 88 ? 4.204 11.356 -4.584 1.00 87.69 88 THR A N 1
ATOM 689 C CA . THR A 1 88 ? 4.416 10.448 -5.717 1.00 87.69 88 THR A CA 1
ATOM 690 C C . THR A 1 88 ? 3.452 9.265 -5.626 1.00 87.69 88 THR A C 1
ATOM 692 O O . THR A 1 88 ? 2.705 8.999 -6.565 1.00 87.69 88 THR A O 1
ATOM 695 N N . PHE A 1 89 ? 3.386 8.607 -4.464 1.00 89.31 89 PHE A N 1
ATOM 696 C CA . PHE A 1 89 ? 2.488 7.480 -4.215 1.00 89.31 89 PHE A CA 1
ATOM 697 C C . PHE A 1 89 ? 1.015 7.840 -4.419 1.00 89.31 89 PHE A C 1
ATOM 699 O O . PHE A 1 89 ? 0.289 7.121 -5.101 1.00 89.31 89 PHE A O 1
ATOM 706 N N . GLU A 1 90 ? 0.554 8.959 -3.859 1.00 89.88 90 GLU A N 1
ATOM 707 C CA . GLU A 1 90 ? -0.841 9.382 -4.016 1.00 89.88 90 GLU A CA 1
ATOM 708 C C . GLU A 1 90 ? -1.180 9.760 -5.453 1.00 89.88 90 GLU A C 1
ATOM 710 O O . GLU A 1 90 ? -2.283 9.459 -5.907 1.00 89.88 90 GLU A O 1
ATOM 715 N N . TYR A 1 91 ? -0.255 10.386 -6.178 1.00 91.31 91 TYR A N 1
ATOM 716 C CA . TYR A 1 91 ? -0.468 10.690 -7.585 1.00 91.31 91 TYR A CA 1
ATOM 717 C C . TYR A 1 91 ? -0.615 9.405 -8.411 1.00 91.31 91 TYR A C 1
ATOM 719 O O . TYR A 1 91 ? -1.585 9.271 -9.157 1.00 91.31 91 TYR A O 1
ATOM 727 N N . MET A 1 92 ? 0.284 8.431 -8.231 1.00 91.06 92 MET A N 1
ATOM 728 C CA . MET A 1 92 ? 0.187 7.127 -8.901 1.00 91.06 92 MET A CA 1
ATOM 729 C C . MET A 1 92 ? -1.129 6.420 -8.544 1.00 91.06 92 MET A C 1
ATOM 731 O O . MET A 1 92 ? -1.890 6.029 -9.428 1.00 91.06 92 MET A O 1
ATOM 735 N N . SER A 1 93 ? -1.460 6.371 -7.251 1.00 91.00 93 SER A N 1
ATOM 736 C CA . SER A 1 93 ? -2.704 5.796 -6.738 1.00 91.00 93 SER A CA 1
ATOM 737 C C . SER A 1 93 ? -3.955 6.419 -7.376 1.00 91.00 93 SER A C 1
ATOM 739 O O . SER A 1 93 ? -4.879 5.693 -7.746 1.00 91.00 93 SER A O 1
ATOM 741 N N . LYS A 1 94 ? -4.002 7.750 -7.534 1.00 91.06 94 LYS A N 1
ATOM 742 C CA . LYS A 1 94 ? -5.130 8.459 -8.169 1.00 91.06 94 LYS A CA 1
ATOM 743 C C . LYS A 1 94 ? -5.256 8.161 -9.661 1.00 91.06 94 LYS A C 1
ATOM 745 O O . LYS A 1 94 ? -6.369 8.173 -10.177 1.00 91.06 94 LYS A O 1
ATOM 750 N N . ASN A 1 95 ? -4.145 7.858 -10.326 1.00 90.94 95 ASN A N 1
ATOM 751 C CA . ASN A 1 95 ? -4.113 7.455 -11.731 1.00 90.94 95 ASN A CA 1
ATOM 752 C C . ASN A 1 95 ? -4.334 5.942 -11.931 1.00 90.94 95 ASN A C 1
ATOM 754 O O . ASN A 1 95 ? -4.175 5.440 -13.040 1.00 90.94 95 ASN A O 1
ATOM 758 N N . GLY A 1 96 ? -4.699 5.201 -10.876 1.00 89.75 96 GLY A N 1
ATOM 759 C CA . GLY A 1 96 ? -4.931 3.755 -10.948 1.00 89.75 96 GLY A CA 1
ATOM 760 C C . GLY A 1 96 ? -3.650 2.930 -11.087 1.00 89.75 96 GLY A C 1
ATOM 761 O O . GLY A 1 96 ? -3.706 1.766 -11.477 1.00 89.75 96 GLY A O 1
ATOM 762 N N . GLN A 1 97 ? -2.499 3.531 -10.783 1.00 90.69 97 GLN A N 1
ATOM 763 C CA . GLN A 1 97 ? -1.184 2.916 -10.900 1.00 90.69 97 GLN A CA 1
ATOM 764 C C . GLN A 1 97 ? -0.720 2.502 -9.504 1.00 90.69 97 GLN A C 1
ATOM 766 O O . GLN A 1 97 ? -0.211 3.304 -8.721 1.00 90.69 97 GLN A O 1
ATOM 771 N N . GLY A 1 98 ? -0.950 1.231 -9.177 1.00 90.94 98 GLY A N 1
ATOM 772 C CA . GLY A 1 98 ? -0.677 0.668 -7.857 1.00 90.94 98 GLY A CA 1
ATOM 773 C C . GLY A 1 98 ? -1.848 0.793 -6.873 1.00 90.94 98 GLY A C 1
ATOM 774 O O . GLY A 1 98 ? -2.955 1.167 -7.264 1.00 90.94 98 GLY A O 1
ATOM 775 N N . PRO A 1 99 ? -1.622 0.430 -5.597 1.00 94.06 99 PRO A N 1
ATOM 776 C CA . PRO A 1 99 ? -2.681 0.360 -4.604 1.00 94.06 99 PRO A CA 1
ATOM 777 C C . PRO A 1 99 ? -3.237 1.739 -4.233 1.00 94.06 99 PRO A C 1
ATOM 779 O O . PRO A 1 99 ? -2.505 2.723 -4.112 1.00 94.06 99 PRO A O 1
ATOM 782 N N . ARG A 1 100 ? -4.542 1.803 -3.968 1.00 94.31 100 ARG A N 1
ATOM 783 C CA . ARG A 1 100 ? -5.209 2.983 -3.415 1.00 94.31 100 ARG A CA 1
ATOM 784 C C . ARG A 1 100 ? -4.669 3.368 -2.044 1.00 94.31 100 ARG A C 1
ATOM 786 O O . ARG A 1 100 ? -4.596 2.544 -1.135 1.00 94.31 100 ARG A O 1
ATOM 793 N N . LEU A 1 101 ? -4.383 4.655 -1.869 1.00 94.31 101 LEU A N 1
ATOM 794 C CA . LEU A 1 101 ? -4.127 5.242 -0.559 1.00 94.31 101 LEU A CA 1
ATOM 795 C C . LEU A 1 101 ? -5.445 5.387 0.220 1.00 94.31 101 LEU A C 1
ATOM 797 O O . LEU A 1 101 ? -6.338 6.121 -0.202 1.00 94.31 101 LEU A O 1
ATOM 801 N N . LEU A 1 102 ? -5.553 4.717 1.367 1.00 94.69 102 LEU A N 1
ATOM 802 C CA . LEU A 1 102 ? -6.737 4.754 2.236 1.00 94.69 102 LEU A CA 1
ATOM 803 C C . LEU A 1 102 ? -6.573 5.705 3.427 1.00 94.69 102 LEU A C 1
ATOM 805 O O . LEU A 1 102 ? -7.564 6.215 3.946 1.00 94.69 102 LEU A O 1
ATOM 809 N N . GLY A 1 103 ? -5.336 5.969 3.853 1.00 93.31 103 GLY A N 1
ATOM 810 C CA . GLY A 1 103 ? -5.044 6.918 4.924 1.00 93.31 103 GLY A CA 1
ATOM 811 C C . GLY A 1 103 ? -3.549 7.146 5.125 1.00 93.31 103 GLY A C 1
ATOM 812 O O . GLY A 1 103 ? -2.719 6.354 4.678 1.00 93.31 103 GLY A O 1
ATOM 813 N N . ARG A 1 104 ? -3.208 8.245 5.802 1.00 92.25 104 ARG A N 1
ATOM 814 C CA . ARG A 1 104 ? -1.832 8.642 6.133 1.00 92.25 104 ARG A CA 1
ATOM 815 C C . ARG A 1 104 ? -1.718 8.932 7.618 1.00 92.25 104 ARG A C 1
ATOM 817 O O . ARG A 1 104 ? -2.650 9.475 8.201 1.00 92.25 104 ARG A O 1
ATOM 824 N N . PHE A 1 105 ? -0.564 8.623 8.184 1.00 90.62 105 PHE A N 1
ATOM 825 C CA . PHE A 1 105 ? -0.188 8.978 9.548 1.00 90.62 105 PHE A CA 1
ATOM 826 C C . PHE A 1 105 ? 1.307 9.346 9.572 1.00 90.62 105 PHE A C 1
ATOM 828 O O . PHE A 1 105 ? 2.002 9.048 8.599 1.00 90.62 105 PHE A O 1
ATOM 835 N N . PRO A 1 106 ? 1.826 9.999 10.630 1.00 84.62 106 PRO A N 1
ATOM 836 C CA . PRO A 1 106 ? 3.171 10.590 10.613 1.00 84.62 106 PRO A CA 1
ATOM 837 C C . PRO A 1 106 ? 4.295 9.645 10.154 1.00 84.62 106 PRO A C 1
ATOM 839 O O . PRO A 1 106 ? 5.185 10.056 9.415 1.00 84.62 106 PRO A O 1
ATOM 842 N N . ASN A 1 107 ? 4.203 8.360 10.514 1.00 83.50 107 ASN A N 1
ATOM 843 C CA . ASN A 1 107 ? 5.240 7.362 10.242 1.00 83.50 107 ASN A CA 1
ATOM 844 C C . ASN A 1 107 ? 4.813 6.299 9.223 1.00 83.50 107 ASN A C 1
ATOM 846 O O . ASN A 1 107 ? 5.381 5.207 9.197 1.00 83.50 107 ASN A O 1
ATOM 850 N N . GLY A 1 108 ? 3.799 6.565 8.394 1.00 89.62 108 GLY A N 1
ATOM 851 C CA . GLY A 1 108 ? 3.324 5.541 7.473 1.00 89.62 108 GLY A CA 1
ATOM 852 C C . GLY A 1 108 ? 2.029 5.838 6.733 1.00 89.62 108 GLY A C 1
ATOM 853 O O . GLY A 1 108 ? 1.525 6.961 6.667 1.00 89.62 108 GLY A O 1
ATOM 854 N N . ARG A 1 109 ? 1.490 4.786 6.123 1.00 93.00 109 ARG A N 1
ATOM 855 C CA . ARG A 1 109 ? 0.264 4.845 5.328 1.00 93.00 109 ARG A CA 1
ATOM 856 C C . ARG A 1 109 ? -0.528 3.548 5.395 1.00 93.00 109 ARG A C 1
ATOM 858 O O . ARG A 1 109 ? 0.019 2.475 5.648 1.00 93.00 109 ARG A O 1
ATOM 865 N N . VAL A 1 110 ? -1.828 3.674 5.151 1.00 95.25 110 VAL A N 1
ATOM 866 C CA . VAL A 1 110 ? -2.757 2.560 4.955 1.00 95.25 110 VAL A CA 1
ATOM 867 C C . VAL A 1 110 ? -3.092 2.492 3.469 1.00 95.25 110 VAL A C 1
ATOM 869 O O . VAL A 1 110 ? -3.543 3.477 2.883 1.00 95.25 110 VAL A O 1
ATOM 872 N N . GLU A 1 111 ? -2.849 1.340 2.860 1.00 95.81 111 GLU A N 1
ATOM 873 C CA . GLU A 1 111 ? -3.003 1.056 1.434 1.00 95.81 111 GLU A CA 1
ATOM 874 C C . GLU A 1 111 ? -4.096 -0.006 1.234 1.00 95.81 111 GLU A C 1
ATOM 876 O O . GLU A 1 111 ? -4.357 -0.833 2.117 1.00 95.81 111 GLU A O 1
ATOM 881 N N . GLU A 1 112 ? -4.740 -0.021 0.069 1.00 95.31 112 GLU A N 1
ATOM 882 C CA . GLU A 1 112 ? -5.636 -1.119 -0.285 1.00 95.31 112 GLU A CA 1
ATOM 883 C C . GLU A 1 112 ? -4.877 -2.446 -0.393 1.00 95.31 112 GLU A C 1
ATOM 885 O O . GLU A 1 112 ? -3.722 -2.505 -0.821 1.00 95.31 112 GLU A O 1
ATOM 890 N N . PHE A 1 113 ? -5.549 -3.539 -0.034 1.00 93.25 113 PHE A N 1
ATOM 891 C CA . PHE A 1 113 ? -5.013 -4.869 -0.278 1.00 93.25 113 PHE A CA 1
ATOM 892 C C . PHE A 1 113 ? -5.361 -5.325 -1.699 1.00 93.25 113 PHE A C 1
ATOM 894 O O . PHE A 1 113 ? -6.531 -5.553 -2.027 1.00 93.25 113 PHE A O 1
ATOM 901 N N . ILE A 1 114 ? -4.340 -5.513 -2.534 1.00 90.69 114 ILE A N 1
ATOM 902 C CA . ILE A 1 114 ? -4.507 -6.070 -3.878 1.00 90.69 114 ILE A CA 1
ATOM 903 C C . ILE A 1 114 ? -4.607 -7.594 -3.770 1.00 90.69 114 ILE A C 1
ATOM 905 O O . ILE A 1 114 ? -3.660 -8.282 -3.390 1.00 90.69 114 ILE A O 1
ATOM 909 N N . HIS A 1 115 ? -5.770 -8.131 -4.137 1.00 88.25 115 HIS A N 1
ATOM 910 C CA . HIS A 1 115 ? -6.034 -9.568 -4.169 1.00 88.25 115 HIS A CA 1
ATOM 911 C C . HIS A 1 115 ? -5.433 -10.189 -5.434 1.00 88.25 115 HIS A C 1
ATOM 913 O O . HIS A 1 115 ? -6.145 -10.525 -6.377 1.00 88.25 115 HIS A O 1
ATOM 919 N N . ALA A 1 116 ? -4.109 -10.307 -5.461 1.00 86.62 116 ALA A N 1
ATOM 920 C CA . ALA A 1 116 ? -3.373 -10.840 -6.597 1.00 86.62 116 ALA A CA 1
ATOM 921 C C . ALA A 1 116 ? 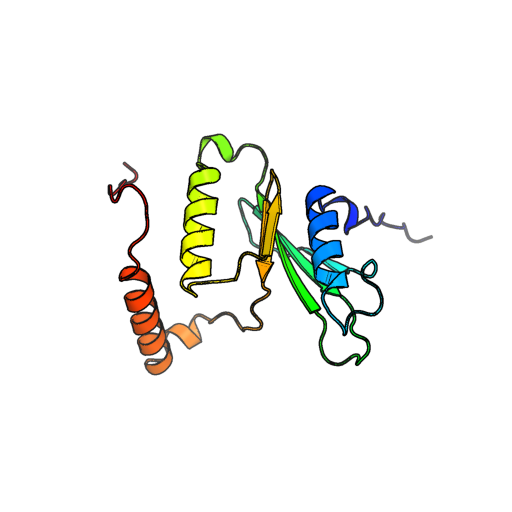-2.249 -11.787 -6.164 1.00 86.62 116 ALA A C 1
ATOM 923 O O . ALA A 1 116 ? -1.809 -11.811 -5.014 1.00 86.62 116 ALA A O 1
ATOM 924 N N . ARG A 1 117 ? -1.772 -12.562 -7.137 1.00 89.75 117 ARG A N 1
ATOM 925 C CA . ARG A 1 117 ? -0.568 -13.387 -7.054 1.00 89.75 117 ARG A CA 1
ATOM 926 C C . ARG A 1 117 ? 0.606 -12.605 -7.641 1.00 89.75 117 ARG A C 1
ATOM 928 O O . ARG A 1 117 ? 0.484 -12.051 -8.729 1.00 89.75 117 ARG A O 1
ATOM 935 N N . THR A 1 118 ? 1.758 -12.621 -6.977 1.00 89.31 118 THR A N 1
ATOM 936 C CA . THR A 1 118 ? 3.011 -12.135 -7.568 1.00 89.31 118 THR A CA 1
ATOM 937 C C . THR A 1 118 ? 3.466 -13.036 -8.715 1.00 89.31 118 THR A C 1
ATOM 939 O O . THR A 1 118 ? 3.385 -14.268 -8.637 1.00 89.31 118 THR A O 1
ATOM 942 N N . LEU A 1 119 ? 3.956 -12.416 -9.791 1.00 92.50 119 LEU A N 1
ATOM 943 C CA . LEU A 1 119 ? 4.568 -13.139 -10.902 1.00 92.50 119 LEU A CA 1
ATOM 944 C C . LEU A 1 119 ? 5.880 -13.781 -10.443 1.00 92.50 119 LEU A C 1
ATOM 946 O O . LEU A 1 119 ? 6.687 -13.175 -9.739 1.00 92.50 119 LEU A O 1
ATOM 950 N N . SER A 1 120 ? 6.074 -15.027 -10.845 1.00 93.50 120 SER A N 1
ATOM 951 C CA . SER A 1 120 ? 7.292 -15.799 -10.644 1.00 93.50 120 SER A CA 1
ATOM 952 C C . SER A 1 120 ? 8.235 -15.634 -11.835 1.00 93.50 120 SER A C 1
ATOM 954 O O . SER A 1 120 ? 7.841 -15.185 -12.912 1.00 93.50 120 SER A O 1
ATOM 956 N N . ALA A 1 121 ? 9.485 -16.070 -11.683 1.00 95.00 121 ALA A N 1
ATOM 957 C CA . ALA A 1 121 ? 10.453 -16.022 -12.775 1.00 95.00 121 ALA A CA 1
ATOM 958 C C . ALA A 1 121 ? 10.020 -16.829 -14.016 1.00 95.00 121 ALA A C 1
ATOM 960 O O . ALA A 1 121 ? 10.463 -16.517 -15.119 1.00 95.00 121 ALA A O 1
ATOM 961 N N . SER A 1 122 ? 9.204 -17.878 -13.869 1.00 95.62 122 SER A N 1
ATOM 962 C CA . SER A 1 122 ? 8.655 -18.610 -15.019 1.00 95.62 122 SER A CA 1
ATOM 963 C C . SER A 1 122 ? 7.558 -17.823 -15.727 1.00 95.62 122 SER A C 1
ATOM 965 O O . SER A 1 122 ? 7.558 -17.801 -16.951 1.00 95.62 122 SER A O 1
ATOM 967 N N . ASP A 1 123 ? 6.695 -17.117 -14.988 1.00 95.69 123 ASP A N 1
ATOM 968 C CA . ASP A 1 123 ? 5.656 -16.274 -15.599 1.00 95.69 123 ASP A CA 1
ATOM 969 C C . ASP A 1 123 ? 6.269 -15.153 -16.443 1.00 95.69 123 ASP A C 1
ATOM 971 O O . ASP A 1 123 ? 5.782 -14.850 -17.520 1.00 95.69 123 ASP A O 1
ATOM 975 N N . LEU A 1 124 ? 7.380 -14.564 -15.988 1.00 94.62 124 LEU A N 1
ATOM 976 C CA . LEU A 1 124 ? 8.068 -13.494 -16.722 1.00 94.62 124 LEU A CA 1
ATOM 977 C C . LEU A 1 124 ? 8.662 -13.946 -18.069 1.00 94.62 124 LEU A C 1
ATOM 979 O O . LEU A 1 124 ? 8.976 -13.100 -18.905 1.00 94.62 124 LEU A O 1
ATOM 983 N N . ARG A 1 125 ? 8.865 -15.257 -18.266 1.00 95.12 125 ARG A N 1
ATOM 984 C CA . ARG A 1 125 ? 9.378 -15.833 -19.520 1.00 95.12 125 ARG A CA 1
ATOM 985 C C . ARG A 1 125 ? 8.270 -16.165 -20.515 1.00 95.12 125 ARG A C 1
ATOM 987 O O . ARG A 1 125 ? 8.583 -16.448 -21.668 1.00 95.12 125 ARG A O 1
ATOM 994 N N . ASP A 1 126 ? 7.015 -16.154 -20.078 1.00 97.88 126 ASP A N 1
ATOM 995 C CA . ASP A 1 126 ? 5.871 -16.334 -20.957 1.00 97.88 126 ASP A CA 1
ATOM 996 C C . ASP A 1 126 ? 5.722 -15.095 -21.867 1.00 97.88 126 ASP A C 1
ATOM 998 O O . ASP A 1 126 ? 5.647 -13.972 -21.353 1.00 97.88 126 ASP A O 1
ATOM 1002 N N . PRO A 1 127 ? 5.728 -15.255 -23.204 1.00 97.62 127 PRO A N 1
ATOM 1003 C CA . PRO A 1 127 ? 5.672 -14.122 -24.126 1.00 97.62 127 PRO A CA 1
ATOM 1004 C C . PRO A 1 127 ? 4.412 -13.262 -23.979 1.00 97.62 127 PRO A C 1
ATOM 1006 O O . PRO A 1 127 ? 4.506 -12.039 -24.101 1.00 97.62 127 PRO A O 1
ATOM 1009 N N . ASP A 1 128 ? 3.261 -13.867 -23.678 1.00 97.81 128 ASP A N 1
ATOM 1010 C CA . ASP A 1 128 ? 1.990 -13.150 -23.553 1.00 97.81 128 ASP A CA 1
ATOM 1011 C C . ASP A 1 128 ? 1.972 -12.322 -22.263 1.00 97.81 128 ASP A C 1
ATOM 1013 O O . ASP A 1 128 ? 1.630 -11.135 -22.276 1.00 97.81 128 ASP A O 1
ATOM 1017 N N . ILE A 1 129 ? 2.435 -12.897 -21.148 1.00 97.12 129 ILE A N 1
ATOM 1018 C CA . ILE A 1 129 ? 2.611 -12.161 -19.888 1.00 97.12 129 ILE A CA 1
ATOM 1019 C C . ILE A 1 129 ? 3.643 -11.039 -20.060 1.00 97.12 129 ILE A C 1
ATOM 1021 O O . ILE A 1 129 ? 3.417 -9.918 -19.601 1.00 97.12 129 ILE A O 1
ATOM 1025 N N . SER A 1 130 ? 4.758 -11.300 -20.745 1.00 96.94 130 SER A N 1
ATOM 1026 C CA . SER A 1 130 ? 5.797 -10.297 -21.004 1.00 96.94 130 SER A CA 1
ATOM 1027 C C . SER A 1 130 ? 5.263 -9.110 -21.816 1.00 96.94 130 SER A C 1
ATOM 1029 O O . SER A 1 130 ? 5.520 -7.953 -21.473 1.00 96.94 130 SER A O 1
ATOM 1031 N N . ALA A 1 131 ? 4.438 -9.373 -22.835 1.00 97.75 131 ALA A N 1
ATOM 1032 C CA . ALA A 1 131 ? 3.775 -8.332 -23.618 1.00 97.75 131 ALA A CA 1
ATOM 1033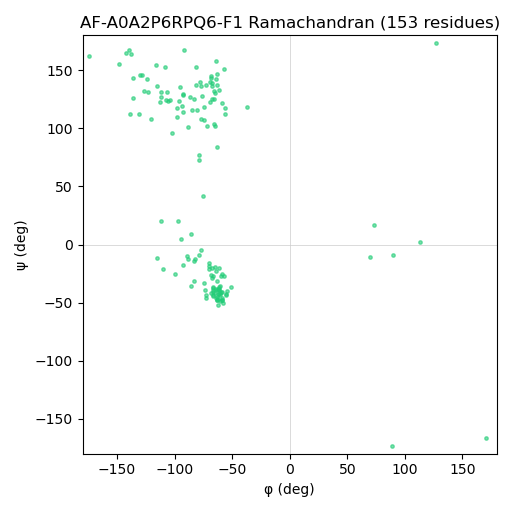 C C . ALA A 1 131 ? 2.812 -7.480 -22.768 1.00 97.75 131 ALA A C 1
ATOM 1035 O O . ALA A 1 131 ? 2.773 -6.251 -22.908 1.00 97.75 131 ALA A O 1
ATOM 1036 N N . LEU A 1 132 ? 2.074 -8.102 -21.841 1.00 97.38 132 LEU A N 1
ATOM 1037 C CA . LEU A 1 132 ? 1.222 -7.382 -20.888 1.00 97.38 132 LEU A CA 1
ATOM 1038 C C . LEU A 1 132 ? 2.045 -6.501 -19.937 1.00 97.38 132 LEU A C 1
ATOM 1040 O O . LEU A 1 132 ? 1.675 -5.349 -19.706 1.00 97.38 132 LEU A O 1
ATOM 1044 N N . ILE A 1 133 ? 3.180 -6.998 -19.433 1.00 95.88 133 ILE A N 1
ATOM 1045 C CA . ILE A 1 133 ? 4.104 -6.212 -18.600 1.00 95.88 133 ILE A CA 1
ATOM 1046 C C . ILE A 1 133 ? 4.620 -5.003 -19.379 1.00 95.88 133 ILE A C 1
ATOM 1048 O O . ILE A 1 133 ? 4.561 -3.889 -18.868 1.00 95.88 133 ILE A O 1
ATOM 1052 N N . ALA A 1 134 ? 5.080 -5.192 -20.618 1.00 96.31 134 ALA A N 1
ATOM 1053 C CA . ALA A 1 134 ? 5.575 -4.100 -21.455 1.00 96.31 134 ALA A CA 1
ATOM 1054 C C . ALA A 1 134 ? 4.498 -3.031 -21.702 1.00 96.31 134 ALA A C 1
ATOM 1056 O O . ALA A 1 134 ? 4.779 -1.835 -21.617 1.00 96.31 134 ALA A O 1
ATOM 1057 N N . THR A 1 135 ? 3.253 -3.456 -21.935 1.00 96.62 135 THR A N 1
ATOM 1058 C CA . THR A 1 135 ? 2.107 -2.549 -22.095 1.00 96.62 135 THR A CA 1
ATOM 1059 C C . THR A 1 135 ? 1.861 -1.742 -20.821 1.00 96.62 135 THR A C 1
ATOM 1061 O O . THR A 1 135 ? 1.750 -0.519 -20.882 1.00 96.62 135 THR A O 1
ATOM 1064 N N . LYS A 1 136 ? 1.853 -2.395 -19.651 1.00 94.25 136 LYS A N 1
ATOM 1065 C CA . LYS A 1 136 ? 1.664 -1.714 -18.362 1.00 94.25 136 LYS A CA 1
ATOM 1066 C C . LYS A 1 136 ? 2.823 -0.793 -17.994 1.00 94.25 136 LYS A C 1
ATOM 1068 O O . LYS A 1 136 ? 2.586 0.297 -17.489 1.00 94.25 136 LYS A O 1
ATOM 1073 N N . MET A 1 137 ? 4.059 -1.176 -18.306 1.00 95.25 137 MET A N 1
ATOM 1074 C CA . MET A 1 137 ? 5.233 -0.317 -18.133 1.00 95.25 137 MET A CA 1
ATOM 1075 C C . MET A 1 137 ? 5.165 0.923 -19.025 1.00 95.25 137 MET A C 1
ATOM 1077 O O . MET A 1 137 ? 5.526 2.005 -18.577 1.00 95.25 137 MET A O 1
ATOM 1081 N N . LYS A 1 138 ? 4.672 0.793 -20.263 1.00 95.44 138 LYS A N 1
ATOM 1082 C CA . LYS A 1 138 ? 4.434 1.946 -21.137 1.00 95.44 138 LYS A CA 1
ATOM 1083 C C . LYS A 1 138 ? 3.396 2.893 -20.531 1.00 95.44 138 LYS A C 1
ATOM 1085 O O . LYS A 1 138 ? 3.689 4.069 -20.378 1.00 95.44 138 LYS A O 1
ATOM 1090 N N . GLU A 1 139 ? 2.228 2.375 -20.141 1.00 93.81 139 GLU A N 1
ATOM 1091 C CA . GLU A 1 139 ? 1.186 3.177 -19.477 1.00 93.81 139 GLU A CA 1
ATOM 1092 C C . GLU A 1 139 ? 1.730 3.902 -18.234 1.00 93.81 139 GLU A C 1
ATOM 1094 O O . GLU A 1 139 ? 1.402 5.060 -17.998 1.00 93.81 139 GLU A O 1
ATOM 1099 N N . PHE A 1 140 ? 2.582 3.228 -17.457 1.00 91.75 140 PHE A N 1
ATOM 1100 C CA . PHE A 1 140 ? 3.234 3.803 -16.286 1.00 91.75 140 PHE A CA 1
ATOM 1101 C C . PHE A 1 140 ? 4.234 4.914 -16.645 1.00 91.75 140 PHE A C 1
ATOM 1103 O O . PHE A 1 140 ? 4.246 5.958 -16.000 1.00 91.75 140 PHE A O 1
ATOM 1110 N N . HIS A 1 141 ? 5.059 4.720 -17.676 1.00 91.25 141 HIS A N 1
ATOM 1111 C CA . HIS A 1 141 ? 6.015 5.732 -18.139 1.00 91.25 141 HIS A CA 1
ATOM 1112 C C . HIS A 1 141 ? 5.345 6.959 -18.769 1.00 91.25 141 HIS A C 1
ATOM 1114 O O . HIS A 1 141 ? 5.921 8.044 -18.729 1.00 91.25 141 HIS A O 1
ATOM 1120 N N . ASP A 1 142 ? 4.142 6.797 -19.319 1.00 91.25 142 ASP A N 1
ATOM 1121 C CA . ASP A 1 142 ? 3.362 7.887 -19.908 1.00 91.25 142 ASP A CA 1
ATOM 1122 C C . ASP A 1 142 ? 2.685 8.777 -18.836 1.00 91.25 142 ASP A C 1
ATOM 1124 O O . ASP A 1 142 ? 2.085 9.799 -19.172 1.00 91.25 142 ASP A O 1
ATOM 1128 N N . LEU A 1 143 ? 2.784 8.438 -17.540 1.00 90.00 143 LEU A N 1
ATOM 1129 C CA . LEU A 1 143 ? 2.257 9.270 -16.455 1.00 90.00 143 LEU A CA 1
ATOM 1130 C C . LEU A 1 143 ? 3.008 10.602 -16.343 1.00 90.00 143 LEU A C 1
ATOM 1132 O O . LEU A 1 143 ? 4.219 10.655 -16.108 1.00 90.00 143 LEU A O 1
ATOM 1136 N N . GLU A 1 144 ? 2.262 11.703 -16.383 1.00 88.56 144 GLU A N 1
ATOM 1137 C CA . GLU A 1 144 ? 2.800 13.041 -16.143 1.00 88.56 144 GLU A CA 1
ATOM 1138 C C . GLU A 1 144 ? 2.992 13.313 -14.646 1.00 88.56 144 GLU A C 1
ATOM 1140 O O . GLU A 1 144 ? 2.214 14.011 -13.996 1.00 88.56 144 GLU A O 1
ATOM 1145 N N . MET A 1 145 ? 4.062 12.752 -14.086 1.00 87.38 145 MET A N 1
ATOM 1146 C CA . MET A 1 145 ? 4.375 12.901 -12.668 1.00 87.38 145 MET A CA 1
ATOM 1147 C C . MET A 1 145 ? 4.710 14.361 -12.303 1.00 87.38 145 MET A C 1
ATOM 1149 O O . MET A 1 145 ? 5.539 14.987 -12.975 1.00 87.38 145 MET A O 1
ATOM 1153 N N . PRO A 1 146 ? 4.115 14.910 -11.226 1.00 83.69 146 PRO A N 1
ATOM 1154 C CA . PRO A 1 146 ? 4.482 16.220 -10.710 1.00 83.69 146 PRO A CA 1
ATOM 1155 C C . PRO A 1 146 ? 5.842 16.154 -10.006 1.00 83.69 146 PRO A C 1
ATOM 1157 O O . PRO A 1 146 ? 6.097 15.239 -9.227 1.00 83.69 146 PRO A O 1
ATOM 1160 N N . GLY A 1 147 ? 6.691 17.154 -10.236 1.00 78.44 147 GLY A N 1
ATOM 1161 C CA . GLY A 1 147 ? 8.018 17.254 -9.624 1.00 78.44 147 GLY A CA 1
ATOM 1162 C C . GLY A 1 147 ? 9.138 17.442 -10.653 1.00 78.44 147 GLY A C 1
ATOM 1163 O O . GLY A 1 147 ? 8.883 17.418 -11.861 1.00 78.44 147 GLY A O 1
ATOM 1164 N N . PRO A 1 148 ? 10.375 17.682 -10.192 1.00 75.31 148 PRO A N 1
ATOM 1165 C CA . PRO A 1 148 ? 11.531 17.789 -11.073 1.00 75.31 148 PRO A CA 1
ATOM 1166 C C . PRO A 1 148 ? 11.779 16.460 -11.800 1.00 75.31 148 PRO A C 1
ATOM 1168 O O . PRO A 1 148 ? 11.707 15.389 -11.202 1.00 75.31 148 PRO A O 1
ATOM 1171 N N . LYS A 1 149 ? 12.077 16.537 -13.102 1.00 74.44 149 LYS A N 1
ATOM 1172 C CA . LYS A 1 149 ? 12.395 15.380 -13.963 1.00 74.44 149 LYS A CA 1
ATOM 1173 C C . LYS A 1 149 ? 13.905 15.175 -14.118 1.00 74.44 149 LYS A C 1
ATOM 1175 O O . LYS A 1 149 ? 14.354 14.561 -15.086 1.00 74.44 149 LYS A O 1
ATOM 1180 N N . ASP A 1 150 ? 14.680 15.731 -13.193 1.00 77.94 150 ASP A N 1
ATOM 1181 C CA . ASP A 1 150 ? 16.132 15.648 -13.224 1.00 77.94 150 ASP A CA 1
ATOM 1182 C C . ASP A 1 150 ? 16.566 14.200 -12.994 1.00 77.94 150 ASP A C 1
ATOM 1184 O O . ASP A 1 150 ? 16.183 13.552 -12.016 1.00 77.94 150 ASP A O 1
ATOM 1188 N N . VAL A 1 151 ? 17.368 13.676 -13.918 1.00 73.81 151 VAL A N 1
ATOM 1189 C CA . VAL A 1 151 ? 17.934 12.335 -13.790 1.00 73.81 151 VAL A CA 1
ATOM 1190 C C . VAL A 1 151 ? 19.087 12.406 -12.799 1.00 73.81 151 VAL A C 1
ATOM 1192 O O . VAL A 1 151 ? 20.154 12.933 -13.110 1.00 73.81 151 VAL A O 1
ATOM 1195 N N . VAL A 1 152 ? 18.884 11.851 -11.608 1.00 68.88 152 VAL A N 1
ATOM 1196 C CA . VAL A 1 152 ? 19.957 11.668 -10.631 1.00 68.88 152 VAL A CA 1
ATOM 1197 C C . VAL A 1 152 ? 20.615 10.323 -10.908 1.00 68.88 152 VAL A C 1
ATOM 1199 O O . VAL A 1 152 ? 20.081 9.266 -10.572 1.00 68.88 152 VAL A O 1
ATOM 1202 N N . LEU A 1 153 ? 21.772 10.353 -11.563 1.00 56.47 153 LEU A N 1
ATOM 1203 C CA . LEU A 1 153 ? 22.650 9.191 -11.599 1.00 56.47 153 LEU A CA 1
ATOM 1204 C C . LEU A 1 153 ? 23.354 9.106 -10.244 1.00 56.47 153 LEU A C 1
ATOM 1206 O O . LEU A 1 153 ? 23.937 10.089 -9.790 1.00 56.47 153 LEU A O 1
ATOM 1210 N N . TRP A 1 154 ? 23.288 7.942 -9.600 1.00 54.25 154 TRP A N 1
ATOM 1211 C CA . TRP A 1 154 ? 24.135 7.646 -8.447 1.00 54.25 154 TRP A CA 1
ATOM 1212 C C . TRP A 1 154 ? 25.585 7.613 -8.943 1.00 54.25 154 TRP A C 1
ATOM 1214 O O . TRP A 1 154 ? 25.977 6.673 -9.636 1.00 54.25 154 TRP A O 1
ATOM 1224 N N . GLY A 1 155 ? 26.316 8.699 -8.686 1.00 42.09 155 GLY A N 1
ATOM 1225 C CA . GLY A 1 155 ? 27.745 8.842 -8.965 1.00 42.09 155 GLY A CA 1
ATOM 1226 C C . GLY A 1 155 ? 28.610 8.439 -7.784 1.00 42.09 155 GLY A C 1
ATOM 1227 O O . GLY A 1 155 ? 28.088 8.428 -6.646 1.00 42.09 155 GLY A O 1
#

Nearest PDB structures (foldseek):
  3c5i-assembly3_C  TM=7.566E-01  e=4.131E-07  Plasmodium knowlesi
  3c5i-assembly1_A  TM=7.522E-01  e=4.954E-07  Plasmodium knowlesi
  3c5i-assembly2_B  TM=7.811E-01  e=1.157E-06  Plasmodium knowlesi
  4qt1-assembly1_A  TM=4.598E-01  e=6.684E-02  Homo sapiens
  4hvd-assembly1_A  TM=4.611E-01  e=1.085E-01  Homo sapiens

Radius of gyration: 18.79 Å; Cα contacts (8 Å, |Δi|>4): 163; chains: 1; bounding box: 49×45×56 Å

pLDDT: mean 82.74, std 15.91, range [33.81, 97.88]

Mean predicted aligned error: 8.62 Å

Sequence (155 aa):
MGAMVNSIDKDDRIPKEAKEILQSLATKWENVGDSTALQVIPLKGAMTNEVFEIKWPTSTGEVSRKVVVRIYGEGVEVFFDRDNEIRTFEYMSKNGQGPRLLGRFPNGRVEEFIHARTLSASDLRDPDISALIATKMKEFHDLEMPGPKDVVLWG

Secondary structure (DSSP, 8-state):
---------GGGGS-HHHHHHHHHHHTT-TT-S-SS--EEEEEP--SSEEEEEEEE--TTSS--EEEEEEEEPTTGGGT--HHHHHHHHHHHHHTTSSSPEEEEETTEEEEE----PPPPTTGGGSHHHHHHHHHHHHHHHT---SS--------

Solvent-accessible surface area (backbone atoms only — not comparable to full-atom values): 9548 Å² total; per-residue (Å²): 139,80,81,83,77,76,77,72,57,66,68,76,76,54,53,69,67,53,49,54,49,50,38,61,53,33,70,72,38,92,53,38,80,50,52,80,61,60,43,72,41,80,52,85,88,58,92,66,42,50,39,29,43,39,35,29,64,27,78,82,74,80,62,66,50,59,33,30,40,39,35,56,50,88,80,51,67,86,81,44,65,61,68,58,52,51,50,51,50,49,53,33,20,76,71,68,52,66,60,43,74,74,46,77,44,101,56,36,39,33,30,49,55,78,95,72,80,83,83,49,82,68,52,62,67,36,68,69,54,38,52,52,51,53,51,52,51,49,60,59,69,69,54,87,72,90,72,87,85,75,84,79,74,92,124